Protein AF-A0A968NYL3-F1 (afdb_monomer_lite)

Secondary structure (DSSP, 8-state):
---------SS----EEEEEE-GGG--SSEEEEEEEE-S--BPPPEEETTEEEEEBS-TTPPPEEEEEEEETTTEEEEEEEEEE-B-TTSPBPPSS-SSTTGGG-EEE-TTSPBPPP-TT---EEEEEE-TTS-EEEEETTTTEEEEE-TTSBEEE-----

Foldseek 3Di:
DPDPDPAPAPDDLAAWQEKDWDPVPDDPFKTKIKTKGFLHDKDDWDDDDPATEIAHACQADAIFIKIFIQGPVNGTPDIYTQAQAAEPVRHGAGQFQQDDPQVSYQYAYPVRHGDDHGVPHFGWRYWDADPQRWIWTQTRSDRAIWIAGSRNYTDGDDDPD

pLDDT: mean 86.51, std 14.86, range [36.72, 98.0]

Structure (mmCIF, N/CA/C/O backbone):
data_AF-A0A968NYL3-F1
#
_entry.id   AF-A0A968NYL3-F1
#
loop_
_atom_site.group_PDB
_atom_site.id
_atom_site.type_symbol
_atom_site.label_atom_id
_atom_site.label_alt_id
_atom_site.label_comp_id
_atom_site.label_asym_id
_atom_site.label_entity_id
_atom_site.label_seq_id
_atom_site.pdbx_PDB_ins_code
_atom_site.Cartn_x
_atom_site.Cartn_y
_atom_site.Cartn_z
_atom_site.occupancy
_atom_site.B_iso_or_equiv
_atom_site.auth_seq_id
_atom_site.auth_comp_id
_atom_site.auth_asym_id
_atom_site.auth_atom_id
_atom_site.pdbx_PDB_model_num
ATOM 1 N N . MET A 1 1 ? 31.543 7.423 -8.122 1.00 40.34 1 MET A N 1
ATOM 2 C CA . MET A 1 1 ? 30.156 7.033 -7.783 1.00 40.34 1 MET A CA 1
ATOM 3 C C . MET A 1 1 ? 29.220 7.939 -8.560 1.00 40.34 1 MET A C 1
ATOM 5 O O . MET A 1 1 ? 29.473 9.139 -8.539 1.00 40.34 1 MET A O 1
ATOM 9 N N . PRO A 1 2 ? 28.206 7.418 -9.272 1.00 36.72 2 PRO A N 1
ATOM 10 C CA . PRO A 1 2 ? 27.165 8.285 -9.808 1.00 36.72 2 PRO A CA 1
ATOM 11 C C . PRO A 1 2 ? 26.433 8.967 -8.636 1.00 36.72 2 PRO A C 1
ATOM 13 O O . PRO A 1 2 ? 26.328 8.365 -7.561 1.00 36.72 2 PRO A O 1
ATOM 16 N N . PRO A 1 3 ? 25.982 10.221 -8.791 1.00 38.44 3 PRO A N 1
ATOM 17 C CA . PRO A 1 3 ? 25.257 10.918 -7.738 1.00 38.44 3 PRO A CA 1
ATOM 18 C C . PRO A 1 3 ? 23.982 10.141 -7.390 1.00 38.44 3 PRO A C 1
ATOM 20 O O . PRO A 1 3 ? 23.252 9.711 -8.286 1.00 38.44 3 PRO A O 1
ATOM 23 N N . LYS A 1 4 ? 23.710 9.962 -6.091 1.00 43.50 4 LYS A N 1
ATOM 24 C CA . LYS A 1 4 ? 22.398 9.503 -5.626 1.00 43.50 4 LYS A CA 1
ATOM 25 C C . LYS A 1 4 ? 21.387 10.557 -6.072 1.00 43.50 4 LYS A C 1
ATOM 27 O O . LYS A 1 4 ? 21.434 11.684 -5.593 1.00 43.50 4 LYS A O 1
ATOM 32 N N . LYS A 1 5 ? 20.524 10.223 -7.031 1.00 45.75 5 LYS A N 1
ATOM 33 C CA . LYS A 1 5 ? 19.316 11.014 -7.259 1.00 45.75 5 LYS A CA 1
ATOM 34 C C . LYS A 1 5 ? 18.448 10.841 -6.021 1.00 45.75 5 LYS A C 1
ATOM 36 O O . LYS A 1 5 ? 18.140 9.709 -5.653 1.00 45.75 5 LYS A O 1
ATOM 41 N N . ASP A 1 6 ? 18.072 11.943 -5.389 1.00 43.72 6 ASP A N 1
ATOM 42 C CA . ASP A 1 6 ? 17.006 11.926 -4.399 1.00 43.72 6 ASP A CA 1
ATOM 43 C C . ASP A 1 6 ? 15.713 11.579 -5.137 1.00 43.72 6 ASP A C 1
ATOM 45 O O . ASP A 1 6 ? 15.153 12.380 -5.889 1.00 43.72 6 ASP A O 1
ATOM 49 N N . PHE A 1 7 ? 15.281 10.329 -4.996 1.00 49.16 7 PHE A N 1
ATOM 50 C CA . PHE A 1 7 ? 14.000 9.880 -5.514 1.00 49.16 7 PHE A CA 1
ATOM 51 C C . PHE A 1 7 ? 12.921 10.388 -4.568 1.00 49.16 7 PHE A C 1
ATOM 53 O O . PHE A 1 7 ? 12.609 9.765 -3.556 1.00 49.16 7 PHE A O 1
ATOM 60 N N . ALA A 1 8 ? 12.375 11.560 -4.886 1.00 45.66 8 ALA A N 1
ATOM 61 C CA . ALA A 1 8 ? 11.163 12.039 -4.249 1.00 45.66 8 ALA A CA 1
ATOM 62 C C . ALA A 1 8 ? 10.012 11.123 -4.677 1.00 45.66 8 ALA A C 1
ATOM 64 O O . ALA A 1 8 ? 9.457 11.255 -5.766 1.00 45.66 8 ALA A O 1
ATOM 65 N N . VAL A 1 9 ? 9.677 10.165 -3.822 1.00 51.47 9 VAL A N 1
ATOM 66 C CA . VAL A 1 9 ? 8.417 9.438 -3.901 1.00 51.47 9 VAL A CA 1
ATOM 67 C C . VAL A 1 9 ? 7.313 10.446 -3.556 1.00 51.47 9 VAL A C 1
ATOM 69 O O . VAL A 1 9 ? 7.352 11.013 -2.464 1.00 51.47 9 VAL A O 1
ATOM 72 N N . PRO A 1 10 ? 6.353 10.746 -4.453 1.00 50.94 10 PRO A N 1
ATOM 73 C CA . PRO A 1 10 ? 5.265 11.647 -4.103 1.00 50.94 10 PRO A CA 1
ATOM 74 C C . PRO A 1 10 ? 4.459 11.058 -2.937 1.00 50.94 10 PRO A C 1
ATOM 76 O O . PRO A 1 10 ? 3.932 9.945 -3.032 1.00 50.94 10 PRO A O 1
ATOM 79 N N . GLY A 1 11 ? 4.379 11.816 -1.842 1.00 58.59 11 GLY A N 1
ATOM 80 C CA . GLY A 1 11 ? 3.707 11.419 -0.603 1.00 58.59 11 GLY A CA 1
ATOM 81 C C . GLY A 1 11 ? 4.556 10.530 0.314 1.00 58.59 11 GLY A C 1
ATOM 82 O O . GLY A 1 11 ? 5.453 9.819 -0.126 1.00 58.59 11 GLY A O 1
ATOM 83 N N . ASN A 1 12 ? 4.251 10.565 1.613 1.00 69.88 12 ASN A N 1
ATOM 84 C CA . ASN A 1 12 ? 4.800 9.633 2.596 1.00 69.88 12 ASN A CA 1
ATOM 85 C C . ASN A 1 12 ? 4.323 8.207 2.242 1.00 69.88 12 ASN A C 1
ATOM 87 O O . ASN A 1 12 ? 3.105 7.990 2.233 1.00 69.88 12 ASN A O 1
ATOM 91 N N . PRO A 1 13 ? 5.215 7.247 1.921 1.00 68.62 13 PRO A N 1
ATOM 92 C CA . PRO A 1 13 ? 4.802 5.877 1.628 1.00 68.62 13 PRO A CA 1
ATOM 93 C C . PRO A 1 13 ? 4.313 5.139 2.880 1.00 68.62 13 PRO A C 1
ATOM 95 O O . PRO A 1 13 ? 3.658 4.113 2.746 1.00 68.62 13 PRO A O 1
ATOM 98 N N . GLY A 1 14 ? 4.600 5.647 4.086 1.00 76.94 14 GLY A N 1
ATOM 99 C CA . GLY A 1 14 ? 4.373 4.896 5.317 1.00 76.94 14 GLY A CA 1
ATOM 100 C C . GLY A 1 14 ? 5.247 3.637 5.361 1.00 76.94 14 GLY A C 1
ATOM 101 O O . GLY A 1 14 ? 6.402 3.664 4.930 1.00 76.94 14 GLY A O 1
ATOM 102 N N . GLY A 1 15 ? 4.695 2.542 5.888 1.00 85.75 15 GLY A N 1
ATOM 103 C CA . GLY A 1 15 ? 5.291 1.205 5.808 1.00 85.75 15 GLY A CA 1
ATOM 104 C C . GLY A 1 15 ? 4.954 0.505 4.488 1.00 85.75 1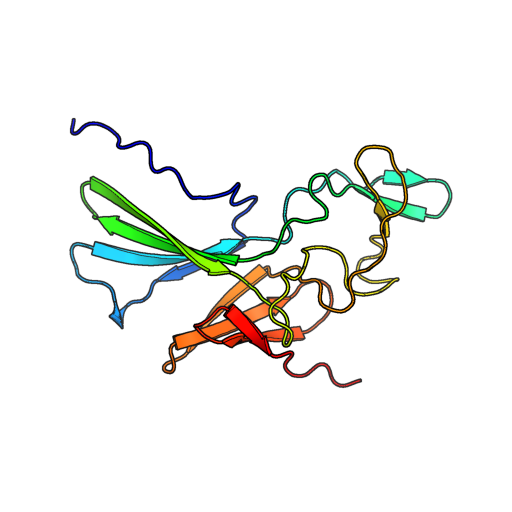5 GLY A C 1
ATOM 105 O O . GLY A 1 15 ? 3.915 0.776 3.889 1.00 85.75 15 GLY A O 1
ATOM 106 N N . LEU A 1 16 ? 5.834 -0.394 4.034 1.00 92.25 16 LEU A N 1
ATOM 107 C CA . LEU A 1 16 ? 5.590 -1.275 2.889 1.00 92.25 16 LEU A CA 1
ATOM 108 C C . LEU A 1 16 ? 5.357 -2.700 3.392 1.00 92.25 16 LEU A C 1
ATOM 110 O O . LEU A 1 16 ? 6.272 -3.291 3.966 1.00 92.25 16 LEU A O 1
ATOM 114 N N . SER A 1 17 ? 4.175 -3.247 3.132 1.00 93.62 17 SER A N 1
ATOM 115 C CA . SER A 1 17 ? 3.787 -4.580 3.606 1.00 93.62 17 SER A CA 1
ATOM 116 C C . SER A 1 17 ? 4.097 -5.692 2.608 1.00 93.62 17 SER A C 1
ATOM 118 O O . SER A 1 17 ? 4.334 -6.836 2.986 1.00 93.62 17 SER A O 1
ATOM 120 N N . SER A 1 18 ? 4.149 -5.376 1.308 1.00 96.25 18 SER A N 1
ATOM 121 C CA . SER A 1 18 ? 4.366 -6.394 0.277 1.00 96.25 18 SER A CA 1
ATOM 122 C C . SER A 1 18 ? 5.152 -5.888 -0.924 1.00 96.25 18 SER A C 1
ATOM 124 O O . SER A 1 18 ? 5.066 -4.716 -1.295 1.00 96.25 18 SER A O 1
ATOM 126 N N . LEU A 1 19 ? 5.884 -6.803 -1.564 1.00 96.25 19 LEU A N 1
ATOM 127 C CA . LEU A 1 19 ? 6.612 -6.579 -2.809 1.00 96.25 19 LEU A CA 1
ATOM 128 C C . LEU A 1 19 ? 6.213 -7.629 -3.848 1.00 96.25 19 LEU A C 1
ATOM 130 O O . LEU A 1 19 ? 6.188 -8.823 -3.558 1.00 96.25 19 LEU A O 1
ATOM 134 N N . TYR A 1 20 ? 5.991 -7.184 -5.081 1.00 97.44 20 TYR A N 1
ATOM 135 C CA . TYR A 1 20 ? 5.726 -8.039 -6.234 1.00 97.44 20 TYR A CA 1
ATOM 136 C C . TYR A 1 20 ? 6.692 -7.708 -7.376 1.00 97.44 20 TYR A C 1
ATOM 138 O O . TYR A 1 20 ? 6.705 -6.588 -7.887 1.00 97.44 20 TYR A O 1
ATOM 146 N N . LEU A 1 21 ? 7.493 -8.688 -7.802 1.00 97.06 21 LEU A N 1
ATOM 147 C CA . LEU A 1 21 ? 8.360 -8.567 -8.976 1.00 97.06 21 LEU A CA 1
ATOM 148 C C . LEU A 1 21 ? 7.559 -8.877 -10.249 1.00 97.06 21 LEU A C 1
ATOM 150 O O . LEU A 1 21 ? 7.205 -10.030 -10.502 1.00 97.06 21 LEU A O 1
ATOM 154 N N . SER A 1 22 ? 7.338 -7.868 -11.091 1.00 96.31 22 SER A N 1
ATOM 155 C CA . SER A 1 22 ? 6.690 -8.038 -12.393 1.00 96.31 22 SER A CA 1
ATOM 156 C C . SER A 1 22 ? 7.689 -8.587 -13.407 1.00 96.31 22 SER A C 1
ATOM 158 O O . SER A 1 22 ? 8.395 -7.834 -14.079 1.00 96.31 22 SER A O 1
ATOM 160 N N . ARG A 1 23 ? 7.772 -9.919 -13.518 1.00 95.25 23 ARG A N 1
ATOM 161 C CA . ARG A 1 23 ? 8.634 -10.579 -14.516 1.00 95.25 23 ARG A CA 1
ATOM 162 C C . ARG A 1 23 ? 8.343 -10.132 -15.957 1.00 95.25 23 ARG A C 1
ATOM 164 O O . ARG A 1 23 ? 9.317 -9.872 -16.652 1.00 95.25 23 ARG A O 1
ATOM 171 N N . PRO A 1 24 ? 7.077 -9.978 -16.401 1.00 94.94 24 PRO A N 1
ATOM 172 C CA . PRO A 1 24 ? 6.784 -9.541 -17.769 1.00 94.94 24 PRO A CA 1
ATOM 173 C C . PRO A 1 24 ? 7.259 -8.117 -18.090 1.00 94.94 24 PRO A C 1
ATOM 175 O O . PRO A 1 24 ? 7.528 -7.810 -19.244 1.00 94.94 24 PRO A O 1
ATOM 178 N N . GLU A 1 25 ? 7.365 -7.245 -17.083 1.00 95.12 25 GLU A N 1
ATOM 179 C CA . GLU A 1 25 ? 7.867 -5.873 -17.251 1.00 95.12 25 GLU A CA 1
ATOM 180 C C . GLU A 1 25 ? 9.367 -5.740 -16.956 1.00 95.12 25 GLU A C 1
ATOM 182 O O . GLU A 1 25 ? 9.934 -4.659 -17.114 1.00 95.12 25 GLU A O 1
ATOM 187 N N . SER A 1 26 ? 10.006 -6.816 -16.498 1.00 97.38 26 SER A N 1
ATOM 188 C CA . SER A 1 26 ? 11.421 -6.831 -16.135 1.00 97.38 26 SER A CA 1
ATOM 189 C C . SER A 1 26 ? 12.291 -7.347 -17.279 1.00 97.38 26 SER A C 1
ATOM 191 O O . SER A 1 26 ? 11.855 -8.103 -18.142 1.00 97.38 26 SER A O 1
ATOM 193 N N . SER A 1 27 ? 13.565 -6.977 -17.236 1.00 97.56 27 SER A N 1
ATOM 194 C CA . SER A 1 27 ? 14.645 -7.542 -18.039 1.00 97.56 27 SER A CA 1
ATOM 195 C C . SER A 1 27 ? 15.793 -8.012 -17.139 1.00 97.56 27 SER A C 1
ATOM 197 O O . SER A 1 27 ? 15.762 -7.845 -15.916 1.00 97.56 27 SER A O 1
ATOM 199 N N . ASP A 1 28 ? 16.847 -8.561 -17.744 1.00 95.75 28 ASP A N 1
ATOM 200 C CA . ASP A 1 28 ? 18.052 -8.991 -17.022 1.00 95.75 28 ASP A CA 1
ATOM 201 C C . ASP A 1 28 ? 18.814 -7.841 -16.353 1.00 95.75 28 ASP A C 1
ATOM 203 O O . ASP A 1 28 ? 19.590 -8.078 -15.422 1.00 95.75 28 ASP A O 1
ATOM 207 N N . GLU A 1 29 ? 18.604 -6.605 -16.813 1.00 96.81 29 GLU A N 1
ATOM 208 C CA . GLU A 1 29 ? 19.282 -5.402 -16.319 1.00 96.81 29 GLU A CA 1
ATOM 209 C C . GLU A 1 29 ? 18.388 -4.544 -15.420 1.00 96.81 29 GLU A C 1
ATOM 211 O O . GLU A 1 29 ? 18.895 -3.895 -14.501 1.00 96.81 29 GLU A O 1
ATOM 216 N N . LYS A 1 30 ? 17.070 -4.549 -15.663 1.00 97.69 30 LYS A N 1
ATOM 217 C CA . LYS A 1 30 ? 16.105 -3.696 -14.963 1.00 97.69 30 LYS A CA 1
ATOM 218 C C . LYS A 1 30 ? 14.926 -4.501 -14.444 1.00 97.69 30 LYS A C 1
ATOM 220 O O . LYS A 1 30 ? 14.225 -5.152 -15.209 1.00 97.69 30 LYS A O 1
ATOM 225 N N . TRP A 1 31 ? 14.673 -4.408 -13.148 1.00 98.00 31 TRP A N 1
ATOM 226 C CA . TRP A 1 31 ? 13.541 -5.054 -12.496 1.00 98.00 31 TRP A CA 1
ATOM 227 C C . TRP A 1 31 ? 12.424 -4.059 -12.236 1.00 98.00 31 TRP A C 1
ATOM 229 O O . TRP A 1 31 ? 12.673 -2.952 -11.760 1.00 98.00 31 TRP A O 1
ATOM 239 N N . VAL A 1 32 ? 11.192 -4.472 -12.508 1.00 97.25 32 VAL A N 1
ATOM 240 C CA . VAL A 1 32 ? 9.993 -3.710 -12.166 1.00 97.25 32 VAL A CA 1
ATOM 241 C C . VAL A 1 32 ? 9.355 -4.335 -10.938 1.00 97.25 32 VAL A C 1
ATOM 243 O O . VAL A 1 32 ? 8.889 -5.475 -10.976 1.00 97.25 32 VAL A O 1
ATOM 246 N N . VAL A 1 33 ? 9.346 -3.582 -9.842 1.00 96.81 33 VAL A N 1
ATOM 247 C CA . VAL A 1 33 ? 8.827 -4.022 -8.547 1.00 96.81 33 VAL A CA 1
ATOM 248 C C . VAL A 1 33 ? 7.657 -3.136 -8.151 1.00 96.81 33 VAL A C 1
ATOM 250 O O . VAL A 1 33 ? 7.778 -1.913 -8.115 1.00 96.81 33 VAL A O 1
ATOM 253 N N . TYR A 1 34 ? 6.531 -3.759 -7.829 1.00 96.94 34 TYR A N 1
ATOM 254 C CA . TYR A 1 34 ? 5.396 -3.099 -7.204 1.00 96.94 34 TYR A CA 1
ATOM 255 C C . TYR A 1 34 ? 5.493 -3.264 -5.690 1.00 96.94 34 TYR A C 1
ATOM 257 O O . TYR A 1 34 ? 5.738 -4.372 -5.217 1.00 96.94 34 TYR A O 1
ATOM 265 N N . ALA A 1 35 ? 5.297 -2.186 -4.936 1.00 95.88 35 ALA A N 1
ATOM 266 C CA . ALA A 1 35 ? 5.297 -2.209 -3.479 1.00 95.88 35 ALA A CA 1
ATOM 267 C C . ALA A 1 35 ? 3.967 -1.696 -2.934 1.00 95.88 35 ALA A C 1
ATOM 269 O O . ALA A 1 35 ? 3.559 -0.576 -3.245 1.00 95.88 35 ALA A O 1
ATOM 270 N N . LEU A 1 36 ? 3.311 -2.516 -2.124 1.00 96.75 36 LEU A N 1
ATOM 271 C CA . LEU A 1 36 ? 2.069 -2.182 -1.439 1.00 96.75 36 LEU A CA 1
ATOM 272 C C . LEU A 1 36 ? 2.392 -1.476 -0.122 1.00 96.75 36 LEU A C 1
ATOM 274 O O . LEU A 1 36 ? 3.202 -1.982 0.658 1.00 96.75 36 LEU A O 1
ATOM 278 N N . THR A 1 37 ? 1.758 -0.333 0.129 1.00 95.25 37 THR A N 1
ATOM 279 C CA . THR A 1 37 ? 1.797 0.295 1.452 1.00 95.25 37 THR A CA 1
ATOM 280 C C . THR A 1 37 ? 0.848 -0.396 2.420 1.00 95.25 37 THR A C 1
ATOM 282 O O . THR A 1 37 ? -0.215 -0.845 2.006 1.00 95.25 37 THR A O 1
ATOM 285 N N . ASP A 1 38 ? 1.187 -0.332 3.697 1.00 92.50 38 ASP A N 1
ATOM 286 C CA . ASP A 1 38 ? 0.333 -0.684 4.835 1.00 92.50 38 ASP A CA 1
ATOM 287 C C . ASP A 1 38 ? -0.848 0.321 4.995 1.00 92.50 38 ASP A C 1
ATOM 289 O O . ASP A 1 38 ? -1.045 1.215 4.161 1.00 92.50 38 ASP A O 1
ATOM 293 N N . ARG A 1 39 ? -1.599 0.251 6.098 1.00 92.62 39 ARG A N 1
ATOM 294 C CA . ARG A 1 39 ? -2.644 1.197 6.533 1.00 92.62 39 ARG A CA 1
ATOM 295 C C . ARG A 1 39 ? -2.158 2.573 6.997 1.00 92.62 39 ARG A C 1
ATOM 297 O O . ARG A 1 39 ? -2.959 3.416 7.402 1.00 92.62 39 ARG A O 1
ATOM 304 N N . GLY A 1 40 ? -0.855 2.822 6.954 1.00 92.44 40 GLY A N 1
ATOM 305 C CA . GLY A 1 40 ? -0.255 4.082 7.385 1.00 92.44 40 GLY A CA 1
ATOM 306 C C . GLY A 1 40 ? 0.202 4.092 8.850 1.00 92.44 40 GLY A C 1
ATOM 307 O O . GLY A 1 40 ? 0.071 3.105 9.573 1.00 92.44 40 GLY A O 1
ATOM 308 N N . PRO A 1 41 ? 0.808 5.204 9.299 1.00 91.31 41 PRO A N 1
ATOM 309 C CA . PRO A 1 41 ? 1.501 5.265 10.580 1.00 91.31 41 PRO A CA 1
ATOM 310 C C . PRO A 1 41 ? 0.534 5.191 11.768 1.00 91.31 41 PRO A C 1
ATOM 312 O O . PRO A 1 41 ? -0.339 6.048 11.948 1.00 91.31 41 PRO A O 1
ATOM 315 N N . ASN A 1 42 ? 0.762 4.205 12.634 1.00 90.62 42 ASN A N 1
ATOM 316 C CA . ASN A 1 42 ? 0.029 4.019 13.879 1.00 90.62 42 ASN A CA 1
ATOM 317 C C . ASN A 1 42 ? 0.969 4.010 15.098 1.00 90.62 42 ASN A C 1
ATOM 319 O O . ASN A 1 42 ? 2.187 3.863 14.983 1.00 90.62 42 ASN A O 1
ATOM 323 N N . GLY A 1 43 ? 0.398 4.258 16.273 1.00 89.88 43 GLY A N 1
ATOM 324 C CA . GLY A 1 43 ? 1.099 4.197 17.550 1.00 89.88 43 GLY A CA 1
ATOM 325 C C . GLY A 1 43 ? 0.942 2.848 18.244 1.00 89.88 43 GLY A C 1
ATOM 326 O O . GLY A 1 43 ? 0.126 2.002 17.862 1.00 89.88 43 GLY A O 1
ATOM 327 N N . GLU A 1 44 ? 1.685 2.675 19.336 1.00 90.12 44 GLU A N 1
ATOM 328 C CA . GLU A 1 44 ? 1.444 1.570 20.259 1.00 90.12 44 GLU A CA 1
ATOM 329 C C . GLU A 1 44 ? 0.017 1.617 20.805 1.00 90.12 44 GLU A C 1
ATOM 331 O O . GLU A 1 44 ? -0.536 2.686 21.093 1.00 90.12 44 GLU A O 1
ATOM 336 N N . THR A 1 45 ? -0.558 0.430 20.955 1.00 89.62 45 THR A N 1
ATOM 337 C CA . THR A 1 45 ? -1.869 0.233 21.556 1.00 89.62 45 THR A CA 1
ATOM 338 C C . THR A 1 45 ? -1.880 0.723 23.002 1.00 89.62 45 THR A C 1
ATOM 340 O O . THR A 1 45 ? -0.971 0.438 23.782 1.00 89.62 45 THR A O 1
ATOM 343 N N . ARG A 1 46 ? -2.939 1.438 23.383 1.00 88.69 46 ARG A N 1
ATOM 344 C CA . ARG A 1 46 ? -3.131 2.007 24.722 1.00 88.69 46 ARG A CA 1
ATOM 345 C C . ARG A 1 46 ? -4.386 1.431 25.357 1.00 88.69 46 ARG A C 1
ATOM 347 O O . ARG A 1 46 ? -5.338 1.089 24.661 1.00 88.69 46 ARG A O 1
ATOM 354 N N . ARG A 1 47 ? -4.406 1.340 26.687 1.00 87.06 47 ARG A N 1
ATOM 355 C CA . ARG A 1 47 ? -5.632 1.047 27.439 1.00 87.06 47 ARG A CA 1
ATOM 356 C C . ARG A 1 47 ? -6.199 2.326 28.037 1.00 87.06 47 ARG A C 1
ATOM 358 O O . ARG A 1 47 ? -5.479 3.066 28.700 1.00 87.06 47 ARG A O 1
ATOM 365 N N . SER A 1 48 ? -7.491 2.537 27.826 1.00 84.00 48 SER A N 1
ATOM 366 C CA . SER A 1 48 ? -8.280 3.616 28.416 1.00 84.00 48 SER A CA 1
ATOM 367 C C . SER A 1 48 ? -9.508 2.990 29.075 1.00 84.00 48 SER A C 1
ATOM 369 O O . SER A 1 48 ? -10.484 2.644 28.407 1.00 84.00 48 SER A O 1
ATOM 371 N N . GLY A 1 49 ? -9.409 2.726 30.382 1.00 85.38 49 GLY A N 1
ATOM 372 C CA . GLY A 1 49 ? -10.355 1.851 31.082 1.00 85.38 49 GLY A CA 1
ATOM 373 C C . GLY A 1 49 ? -10.383 0.453 30.454 1.00 85.38 49 GLY A C 1
ATOM 374 O O . GLY A 1 49 ? -9.335 -0.169 30.270 1.00 85.38 49 GLY A O 1
ATOM 375 N N . ASP A 1 50 ? -11.576 -0.003 30.072 1.00 82.62 50 ASP A N 1
ATOM 376 C CA . ASP A 1 50 ? -11.791 -1.294 29.403 1.00 82.62 50 ASP A CA 1
ATOM 377 C C . ASP A 1 50 ? -11.567 -1.242 27.881 1.00 82.62 50 ASP A C 1
ATOM 379 O O . ASP A 1 50 ? -11.645 -2.266 27.199 1.00 82.62 50 ASP A O 1
ATOM 383 N N . ARG A 1 51 ? -11.285 -0.057 27.319 1.00 83.19 51 ARG A N 1
ATOM 384 C CA . ARG A 1 51 ? -11.082 0.121 25.879 1.00 83.19 51 ARG A CA 1
ATOM 385 C C . ARG A 1 51 ? -9.617 -0.053 25.496 1.00 83.19 51 ARG A C 1
ATOM 387 O O . ARG A 1 51 ? -8.723 0.541 26.097 1.00 83.19 51 ARG A O 1
ATOM 394 N N . VAL A 1 52 ? -9.394 -0.824 24.437 1.00 88.50 52 VAL A N 1
ATOM 395 C CA . VAL A 1 52 ? -8.110 -0.944 23.743 1.00 88.50 52 VAL A CA 1
ATOM 396 C C . VAL A 1 52 ? -8.112 0.032 22.565 1.00 88.50 52 VAL A C 1
ATOM 398 O O . VAL A 1 52 ? -8.933 -0.078 21.656 1.00 88.50 52 VAL A O 1
ATOM 401 N N . GLU A 1 53 ? -7.238 1.029 22.606 1.00 92.44 53 GLU A N 1
ATOM 402 C CA . GLU A 1 53 ? -7.158 2.121 21.635 1.00 92.44 53 GLU A CA 1
ATOM 403 C C . GLU A 1 53 ? -5.894 2.011 20.790 1.00 92.44 53 GLU A C 1
ATOM 405 O O . GLU A 1 53 ? -4.814 1.727 21.308 1.00 92.44 53 GLU A O 1
ATOM 410 N N . ARG A 1 54 ? -6.014 2.295 19.494 1.00 93.94 54 ARG A N 1
ATOM 411 C CA . ARG A 1 54 ? -4.890 2.374 18.559 1.00 93.94 54 ARG A CA 1
ATOM 412 C C . ARG A 1 54 ? -4.790 3.807 18.025 1.00 93.94 54 ARG A C 1
ATOM 414 O O . ARG A 1 54 ? -5.715 4.244 17.339 1.00 93.94 54 ARG A O 1
ATOM 421 N N . PRO A 1 55 ? -3.704 4.547 18.314 1.00 94.69 55 PRO A N 1
ATOM 422 C CA . PRO A 1 55 ? -3.483 5.860 17.719 1.00 94.69 55 PRO A CA 1
ATOM 423 C C . PRO A 1 55 ? -3.182 5.760 16.220 1.00 94.69 55 PRO A C 1
ATOM 425 O O . PRO A 1 55 ? -2.304 4.995 15.830 1.00 94.69 55 PRO A O 1
ATOM 428 N N . PHE A 1 56 ? -3.847 6.574 15.405 1.00 94.19 56 PHE A N 1
ATOM 429 C CA . PHE A 1 56 ? -3.547 6.789 13.989 1.00 94.19 56 PHE A CA 1
ATOM 430 C C . PHE A 1 56 ? -2.995 8.201 13.822 1.00 94.19 56 PHE A C 1
ATOM 432 O O . PHE A 1 56 ? -3.686 9.189 14.082 1.00 94.19 56 PHE A O 1
ATOM 439 N N . PHE A 1 57 ? -1.726 8.305 13.427 1.00 92.31 57 PHE A N 1
ATOM 440 C CA . PHE A 1 57 ? -1.055 9.603 13.309 1.00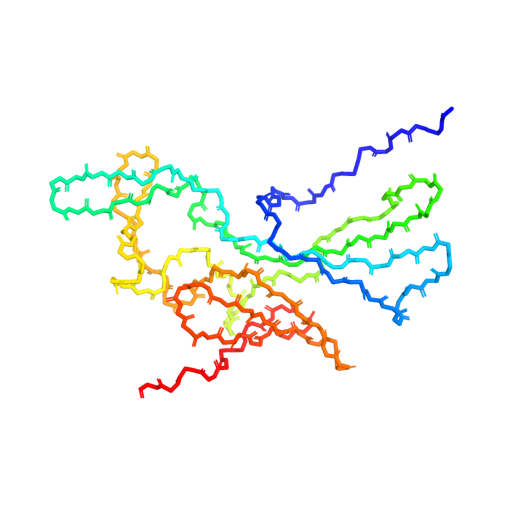 92.31 57 PHE A CA 1
ATOM 441 C C . PHE A 1 57 ? -1.412 10.329 12.016 1.00 92.31 57 PHE A C 1
ATOM 443 O O . PHE A 1 57 ? -1.374 11.557 11.978 1.00 92.31 57 PHE A O 1
ATOM 450 N N . GLU A 1 58 ? -1.817 9.574 10.996 1.00 92.44 58 GLU A N 1
ATOM 451 C CA . GLU A 1 58 ? -2.326 10.098 9.734 1.00 92.44 58 GLU A CA 1
ATOM 452 C C . GLU A 1 58 ? -3.627 9.366 9.358 1.00 92.44 58 GLU A C 1
ATOM 454 O O . GLU A 1 58 ? -3.606 8.442 8.549 1.00 92.44 58 GLU A O 1
ATOM 459 N N . PRO A 1 59 ? -4.772 9.736 9.965 1.00 92.50 59 PRO A N 1
ATOM 460 C CA . PRO A 1 59 ? -6.054 9.055 9.738 1.00 92.50 59 PRO A CA 1
ATOM 461 C C . PRO A 1 59 ? -6.538 9.082 8.284 1.00 92.50 59 PRO A C 1
ATOM 463 O O . PRO A 1 59 ? -7.260 8.191 7.855 1.00 92.50 59 PRO A O 1
ATOM 466 N N . GLU A 1 60 ? -6.112 10.093 7.525 1.00 91.94 60 GLU A N 1
ATOM 467 C CA . GLU A 1 60 ? -6.434 10.265 6.103 1.00 91.94 60 GLU A CA 1
ATOM 468 C C . GLU A 1 60 ? -5.457 9.517 5.179 1.00 91.94 60 GLU A C 1
ATOM 470 O O . GLU A 1 60 ? -5.520 9.658 3.955 1.00 91.94 60 GLU A O 1
ATOM 475 N N . PHE A 1 61 ? -4.518 8.739 5.733 1.00 93.19 61 PHE A N 1
ATOM 476 C CA . PHE A 1 61 ? -3.607 7.940 4.926 1.00 93.19 61 PHE A CA 1
ATOM 477 C C . PHE A 1 61 ? -4.405 6.931 4.094 1.00 93.19 61 PHE A C 1
ATOM 479 O O . PHE A 1 61 ? -5.083 6.060 4.633 1.00 93.19 61 PHE A O 1
ATOM 486 N N . SER A 1 62 ? -4.289 7.034 2.770 1.00 93.12 62 SER A N 1
ATOM 487 C CA . SER A 1 62 ? -4.867 6.072 1.828 1.00 93.12 62 SER A CA 1
ATOM 488 C C . SER A 1 62 ? -3.806 5.069 1.386 1.00 93.12 62 SER A C 1
ATOM 490 O O . SER A 1 62 ? -2.857 5.499 0.718 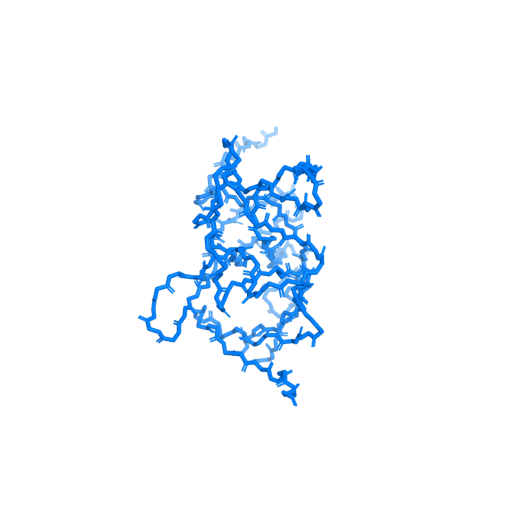1.00 93.12 62 SER A O 1
ATOM 492 N N . PRO A 1 63 ? -3.951 3.762 1.662 1.00 94.19 63 PRO A N 1
ATOM 493 C CA . PRO A 1 63 ? -3.104 2.736 1.071 1.00 94.19 63 PRO A CA 1
ATOM 494 C C . PRO A 1 63 ? -3.028 2.850 -0.456 1.00 94.19 63 PRO A C 1
ATOM 496 O O . PRO A 1 63 ? -3.948 3.355 -1.112 1.00 94.19 63 PRO A O 1
ATOM 499 N N . ARG A 1 64 ? -1.888 2.455 -1.023 1.00 94.62 64 ARG A N 1
ATOM 500 C CA . ARG A 1 64 ? -1.579 2.586 -2.452 1.00 94.62 64 ARG A CA 1
ATOM 501 C C . ARG A 1 64 ? -0.463 1.632 -2.864 1.00 94.62 64 ARG A C 1
ATOM 503 O O . ARG A 1 64 ? 0.253 1.093 -2.024 1.00 94.62 64 ARG A O 1
ATOM 510 N N . ILE A 1 65 ? -0.276 1.474 -4.171 1.00 95.94 65 ILE A N 1
ATOM 511 C CA . ILE A 1 65 ? 0.837 0.701 -4.730 1.00 95.94 65 ILE A CA 1
ATOM 512 C C . ILE A 1 65 ? 1.811 1.646 -5.428 1.00 95.94 65 ILE A C 1
ATOM 514 O O . ILE A 1 65 ? 1.444 2.413 -6.326 1.00 95.94 65 ILE A O 1
ATOM 518 N N . TYR A 1 66 ? 3.073 1.555 -5.031 1.00 94.88 66 TYR A N 1
ATOM 519 C CA . TYR A 1 66 ? 4.200 2.173 -5.712 1.00 94.88 66 TYR A CA 1
ATOM 520 C C . TYR A 1 66 ? 4.761 1.238 -6.776 1.00 94.88 66 TYR A C 1
ATOM 522 O O . TYR A 1 66 ? 4.760 0.022 -6.608 1.00 94.88 66 TYR A O 1
ATOM 530 N N . ARG A 1 67 ? 5.290 1.811 -7.853 1.00 94.62 67 ARG A N 1
ATOM 531 C CA . ARG A 1 67 ? 6.102 1.098 -8.839 1.00 94.62 67 ARG A CA 1
ATOM 532 C C . ARG A 1 67 ? 7.517 1.642 -8.794 1.00 94.62 67 ARG A C 1
ATOM 534 O O . ARG A 1 67 ? 7.719 2.855 -8.826 1.00 94.62 67 ARG A O 1
ATOM 541 N N . PHE A 1 68 ? 8.471 0.728 -8.752 1.00 94.38 68 PHE A N 1
ATOM 542 C CA . PHE A 1 68 ? 9.896 0.998 -8.796 1.00 94.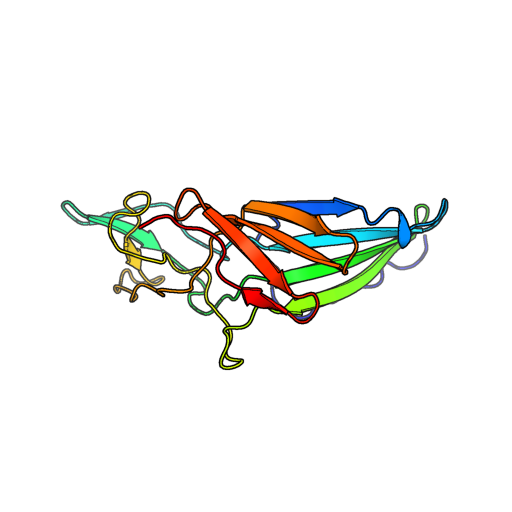38 68 PHE A CA 1
ATOM 543 C C . PHE A 1 68 ? 10.501 0.320 -10.019 1.00 94.38 68 PHE A C 1
ATOM 545 O O . PHE A 1 68 ? 10.226 -0.852 -10.281 1.00 94.38 68 PHE A O 1
ATOM 552 N N . VAL A 1 69 ? 11.363 1.041 -10.731 1.00 96.38 69 VAL A N 1
ATOM 553 C CA . VAL A 1 69 ? 12.293 0.443 -11.693 1.00 96.38 69 VAL A CA 1
ATOM 554 C C . VAL A 1 69 ? 13.660 0.408 -11.032 1.00 96.38 69 VAL A C 1
ATOM 556 O O . VAL A 1 69 ? 14.216 1.449 -10.681 1.00 96.38 69 VAL A O 1
ATOM 559 N N . VAL A 1 70 ? 14.189 -0.795 -10.848 1.00 96.56 70 VAL A N 1
ATOM 560 C CA . VAL A 1 70 ? 15.477 -1.058 -10.211 1.00 96.56 70 VAL A CA 1
ATOM 561 C C . VAL A 1 70 ? 16.460 -1.502 -11.279 1.00 96.56 70 VAL A C 1
ATOM 563 O O . VAL A 1 70 ? 16.364 -2.605 -11.808 1.00 96.56 70 VAL A O 1
ATOM 566 N N . ASP A 1 71 ? 17.419 -0.645 -11.593 1.00 96.81 71 ASP A N 1
ATOM 567 C CA . ASP A 1 71 ? 18.597 -1.023 -12.357 1.00 96.81 71 ASP A CA 1
ATOM 568 C C . ASP A 1 71 ? 19.543 -1.827 -11.457 1.00 96.81 71 ASP A C 1
ATOM 570 O O . ASP A 1 71 ? 19.900 -1.401 -10.355 1.00 96.81 71 ASP A O 1
ATOM 574 N N . ARG A 1 72 ? 19.978 -3.002 -11.911 1.00 92.94 72 ARG A N 1
ATOM 575 C CA . ARG A 1 72 ? 20.788 -3.907 -11.080 1.00 92.94 72 ARG A CA 1
ATOM 576 C C . ARG A 1 72 ? 22.174 -3.363 -10.728 1.00 92.94 72 ARG A C 1
ATOM 578 O O . ARG A 1 72 ? 22.804 -3.885 -9.811 1.00 92.94 72 ARG A O 1
ATOM 585 N N . ARG A 1 73 ? 22.669 -2.355 -11.451 1.00 94.38 73 ARG A N 1
ATOM 586 C CA . ARG A 1 73 ? 23.969 -1.712 -11.205 1.00 94.38 73 ARG A CA 1
ATOM 587 C C . ARG A 1 73 ? 23.814 -0.368 -10.500 1.00 94.38 73 ARG A C 1
ATOM 589 O O . ARG A 1 73 ? 24.667 -0.018 -9.689 1.00 94.38 73 ARG A O 1
ATOM 596 N N . ALA A 1 74 ? 22.760 0.381 -10.820 1.00 91.94 74 ALA A N 1
ATOM 597 C CA . ALA A 1 74 ? 22.555 1.746 -10.336 1.00 91.94 74 ALA A CA 1
ATOM 598 C C . ALA A 1 74 ? 21.533 1.873 -9.188 1.00 91.94 74 ALA A C 1
ATOM 600 O O . ALA A 1 74 ? 21.445 2.940 -8.581 1.00 91.94 74 ALA A O 1
ATOM 601 N N . GLY A 1 75 ? 20.802 0.806 -8.851 1.00 91.88 75 GLY A N 1
ATOM 602 C CA . GLY A 1 75 ? 19.744 0.816 -7.841 1.00 91.88 75 GLY A CA 1
ATOM 603 C C . GLY A 1 75 ? 18.406 1.297 -8.405 1.00 91.88 75 GLY A C 1
ATOM 604 O O . GLY A 1 75 ? 18.122 1.136 -9.588 1.00 91.88 75 GLY A O 1
ATOM 605 N N . VAL A 1 76 ? 17.550 1.875 -7.560 1.00 90.62 76 VAL A N 1
ATOM 606 C CA . VAL A 1 76 ? 16.284 2.473 -8.020 1.00 90.62 76 VAL A CA 1
ATOM 607 C C . VAL A 1 76 ? 16.602 3.609 -8.996 1.00 90.62 76 VAL A C 1
ATOM 609 O O . VAL A 1 76 ? 17.388 4.493 -8.672 1.00 90.62 76 VAL A O 1
ATOM 612 N N . VAL A 1 77 ? 16.017 3.569 -10.194 1.00 90.19 77 VAL A N 1
ATOM 613 C CA . VAL A 1 77 ? 16.181 4.587 -11.250 1.00 90.19 77 VAL A CA 1
ATOM 614 C C . VAL A 1 77 ? 14.875 5.297 -11.602 1.00 90.19 77 VAL A C 1
ATOM 616 O O . VAL A 1 77 ? 14.907 6.366 -12.210 1.00 90.19 77 VAL A O 1
ATOM 619 N N . GLU A 1 78 ? 13.740 4.733 -11.189 1.00 88.69 78 GLU A N 1
ATOM 620 C CA . GLU A 1 78 ? 12.406 5.323 -11.296 1.00 88.69 78 GLU A CA 1
ATOM 621 C C . GLU A 1 78 ? 11.563 4.864 -10.103 1.00 88.69 78 GLU A C 1
ATOM 623 O O . GLU A 1 78 ? 11.645 3.706 -9.688 1.00 88.69 78 GLU A O 1
ATOM 628 N N . SER A 1 79 ? 10.742 5.761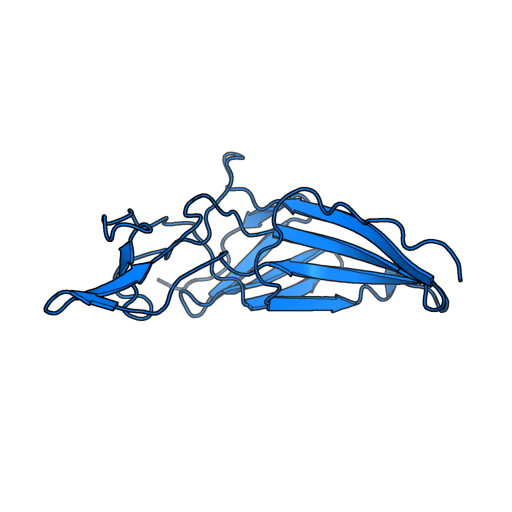 -9.566 1.00 88.75 79 SER A N 1
ATOM 629 C CA . SER A 1 79 ? 9.777 5.453 -8.514 1.00 88.75 79 SER A CA 1
ATOM 630 C C . SER A 1 79 ? 8.567 6.370 -8.619 1.00 88.75 79 SER A C 1
ATOM 632 O O . SER A 1 79 ? 8.734 7.572 -8.829 1.00 88.75 79 SER A O 1
ATOM 634 N N . GLY A 1 80 ? 7.368 5.846 -8.390 1.00 83.88 80 GLY A N 1
ATOM 635 C CA . GLY A 1 80 ? 6.160 6.665 -8.324 1.00 83.88 80 GLY A CA 1
ATOM 636 C C . GLY A 1 80 ? 4.948 5.886 -7.836 1.00 83.88 80 GLY A C 1
ATOM 637 O O . GLY A 1 80 ? 4.963 4.655 -7.803 1.00 83.88 80 GLY A O 1
ATOM 638 N N . VAL A 1 81 ? 3.895 6.606 -7.441 1.00 82.44 81 VAL A N 1
ATOM 639 C CA . VAL A 1 81 ? 2.590 5.986 -7.173 1.00 82.44 81 VAL A CA 1
ATOM 640 C C . VAL A 1 81 ? 2.060 5.451 -8.499 1.00 82.44 81 VAL A C 1
ATOM 642 O O . VAL A 1 81 ? 1.830 6.227 -9.424 1.00 82.44 81 VAL A O 1
ATOM 645 N N . ALA A 1 82 ? 1.874 4.138 -8.591 1.00 82.81 82 ALA A N 1
ATOM 646 C CA . ALA A 1 82 ? 1.275 3.507 -9.761 1.00 82.81 82 ALA A CA 1
ATOM 647 C C . ALA A 1 82 ? -0.236 3.352 -9.598 1.00 82.81 82 ALA A C 1
ATOM 649 O O . ALA A 1 82 ? -0.973 3.544 -10.559 1.00 82.81 82 ALA A O 1
ATOM 650 N N . VAL A 1 83 ? -0.689 3.028 -8.383 1.00 90.75 83 VAL A N 1
ATOM 651 C CA . VAL A 1 83 ? -2.094 2.712 -8.109 1.00 90.75 83 VAL A CA 1
ATOM 652 C C . VAL A 1 83 ? -2.536 3.402 -6.814 1.00 90.75 83 VAL A C 1
ATOM 654 O O . VAL A 1 83 ? -2.309 2.866 -5.727 1.00 90.75 83 VAL A O 1
ATOM 657 N N . PRO A 1 84 ? -3.132 4.605 -6.886 1.00 90.75 84 PRO A N 1
ATOM 658 C CA . PRO A 1 84 ? -3.788 5.215 -5.735 1.00 90.75 84 PRO A CA 1
ATOM 659 C C . PRO A 1 84 ? -5.138 4.531 -5.502 1.00 90.75 84 PRO A C 1
ATOM 661 O O . PRO A 1 84 ? -5.978 4.533 -6.401 1.00 90.75 84 PRO A O 1
ATOM 664 N N . PHE A 1 85 ? -5.372 3.961 -4.320 1.00 92.94 85 PHE A N 1
ATOM 665 C CA . PHE A 1 85 ? -6.639 3.275 -4.072 1.00 92.94 85 PHE A CA 1
ATOM 666 C C . PHE A 1 85 ? -7.802 4.255 -3.960 1.00 92.94 85 PHE A C 1
ATOM 668 O O . PHE A 1 85 ? -7.704 5.314 -3.335 1.00 92.94 85 PHE A O 1
ATOM 675 N N . ARG A 1 86 ? -8.918 3.894 -4.589 1.00 92.12 86 ARG A N 1
ATOM 676 C CA . ARG A 1 86 ? -10.125 4.711 -4.662 1.00 92.12 86 ARG A CA 1
ATOM 677 C C . ARG A 1 86 ? -11.366 3.859 -4.477 1.00 92.12 86 ARG A C 1
ATOM 679 O O . ARG A 1 86 ? -11.444 2.725 -4.946 1.00 92.12 86 ARG A O 1
ATOM 686 N N . ARG A 1 87 ? -12.364 4.460 -3.842 1.00 90.19 87 ARG A N 1
ATOM 687 C CA . ARG A 1 87 ? -13.730 3.942 -3.760 1.00 90.19 87 ARG A CA 1
ATOM 688 C C . ARG A 1 87 ? -14.387 3.949 -5.137 1.00 90.19 87 ARG A C 1
ATOM 690 O O . ARG A 1 87 ? -13.914 4.602 -6.070 1.00 90.19 87 ARG A O 1
ATOM 697 N N . ALA A 1 88 ? -15.543 3.297 -5.235 1.00 87.75 88 ALA A N 1
ATOM 698 C CA . ALA A 1 88 ? -16.365 3.315 -6.444 1.00 87.75 88 ALA A CA 1
ATOM 699 C C . ALA A 1 88 ? -16.783 4.737 -6.875 1.00 87.75 88 ALA A C 1
ATOM 701 O O . ALA A 1 88 ? -16.951 4.988 -8.064 1.00 87.75 88 ALA A O 1
ATOM 702 N N . ASP A 1 89 ? -16.910 5.670 -5.926 1.00 88.31 89 ASP A N 1
ATOM 703 C CA . ASP A 1 89 ? -17.233 7.081 -6.181 1.00 88.31 89 ASP A CA 1
ATOM 704 C C . ASP A 1 89 ? -16.003 7.967 -6.478 1.00 88.31 89 ASP A C 1
ATOM 706 O O . ASP A 1 89 ? -16.133 9.177 -6.660 1.00 88.31 89 ASP A O 1
ATOM 710 N N . GLY A 1 90 ? -14.803 7.378 -6.533 1.00 88.50 90 GLY A N 1
ATOM 711 C CA . GLY A 1 90 ? -13.552 8.056 -6.873 1.00 88.50 90 GLY A CA 1
ATOM 712 C C . GLY A 1 90 ? -12.830 8.744 -5.709 1.00 88.50 90 GLY A C 1
ATOM 713 O O . GLY A 1 90 ? -11.692 9.196 -5.906 1.00 88.50 90 GLY A O 1
ATOM 714 N N . ARG A 1 91 ? -13.433 8.804 -4.512 1.00 89.75 91 ARG A N 1
ATOM 715 C CA . ARG A 1 91 ? -12.772 9.314 -3.298 1.00 89.75 91 ARG A CA 1
ATOM 716 C C . ARG A 1 91 ? -11.696 8.337 -2.805 1.00 89.75 91 ARG A C 1
ATOM 718 O O . ARG A 1 91 ? -11.829 7.131 -3.027 1.00 89.75 91 ARG A O 1
ATOM 725 N N . PRO A 1 92 ? -10.643 8.819 -2.122 1.00 88.75 92 PRO A N 1
ATOM 726 C CA . PRO A 1 92 ? -9.700 7.930 -1.454 1.00 88.75 92 PRO A CA 1
ATOM 727 C C . PRO A 1 92 ? -10.401 7.112 -0.359 1.00 88.75 92 PRO A C 1
ATOM 729 O O . PRO A 1 92 ? -11.404 7.536 0.231 1.00 88.75 92 PRO A O 1
ATOM 732 N N . LEU A 1 93 ? -9.866 5.925 -0.099 1.00 90.81 93 LEU A N 1
ATOM 733 C CA . LEU A 1 93 ? -10.172 5.160 1.110 1.00 90.81 93 LEU A CA 1
ATOM 734 C C . LEU A 1 93 ? -9.118 5.448 2.181 1.00 90.81 93 LEU A C 1
ATOM 736 O O . LEU A 1 93 ? -8.062 5.983 1.860 1.00 90.81 93 LEU A O 1
ATOM 740 N N . SER A 1 94 ? -9.395 5.124 3.441 1.00 93.44 94 SER A N 1
ATOM 741 C CA . SER A 1 94 ? -8.407 5.275 4.517 1.00 93.44 94 SER A CA 1
ATOM 742 C C . SER A 1 94 ? -7.786 3.935 4.918 1.00 93.44 94 SER A C 1
ATOM 744 O O . SER A 1 94 ? -8.283 2.866 4.569 1.00 93.44 94 SER A O 1
ATOM 746 N N . GLY A 1 95 ? -6.713 3.9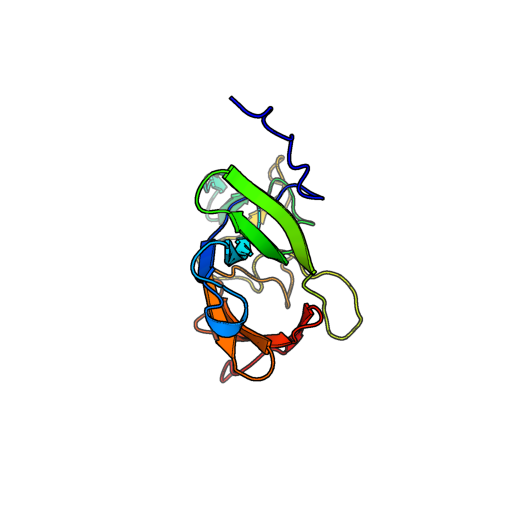80 5.698 1.00 93.19 95 GLY A N 1
ATOM 747 C CA . GLY A 1 95 ? -6.202 2.819 6.423 1.00 93.19 95 GLY A CA 1
ATOM 748 C C . GLY A 1 95 ? -6.939 2.526 7.737 1.00 93.19 95 GLY A C 1
ATOM 749 O O . GLY A 1 95 ? -6.488 1.706 8.533 1.00 93.19 95 GLY A O 1
ATOM 750 N N . LEU A 1 96 ? -8.042 3.217 8.040 1.00 94.50 96 LEU A N 1
ATOM 751 C CA . LEU A 1 96 ? -8.741 3.045 9.314 1.00 94.50 96 LEU A CA 1
ATOM 752 C C . LEU A 1 96 ? -9.464 1.686 9.387 1.00 94.50 96 LEU A C 1
ATOM 754 O O . LEU A 1 96 ? -9.899 1.171 8.356 1.00 94.50 96 LEU A O 1
ATOM 758 N N . PRO A 1 97 ? -9.659 1.118 10.595 1.00 93.38 97 PRO A N 1
ATOM 759 C CA . PRO A 1 97 ? -10.401 -0.123 10.772 1.00 93.38 97 PRO A CA 1
ATOM 760 C C . PRO A 1 97 ? -11.815 -0.027 10.206 1.00 93.38 97 PRO A C 1
ATOM 762 O O . PRO A 1 97 ? -12.494 0.996 10.352 1.00 93.38 97 PRO A O 1
ATOM 765 N N . ASN A 1 98 ? -12.274 -1.118 9.592 1.00 91.31 98 ASN A N 1
ATOM 766 C CA . ASN A 1 98 ? -13.513 -1.106 8.814 1.00 91.31 98 ASN A CA 1
ATOM 767 C C . ASN A 1 98 ? -14.800 -1.373 9.597 1.00 91.31 98 ASN A C 1
ATOM 769 O O . ASN A 1 98 ? -15.901 -1.135 9.097 1.00 91.31 98 ASN A O 1
ATOM 773 N N . ARG A 1 99 ? -14.682 -1.838 10.841 1.00 89.38 99 ARG A N 1
ATOM 774 C CA . ARG A 1 99 ? -15.799 -2.033 11.770 1.00 89.38 99 ARG A CA 1
ATOM 775 C C . ARG A 1 99 ? -15.284 -2.188 13.197 1.00 89.38 99 ARG A C 1
ATOM 777 O O . ARG A 1 99 ? -14.127 -2.540 13.423 1.00 89.38 99 ARG A O 1
ATOM 784 N N . ALA A 1 100 ? -16.178 -1.997 14.159 1.00 87.50 100 ALA A N 1
ATOM 785 C CA . ALA A 1 100 ? -15.888 -2.268 15.560 1.00 87.50 100 ALA A CA 1
ATOM 786 C C . ALA A 1 100 ? -15.592 -3.758 15.812 1.00 87.50 100 ALA A C 1
ATOM 788 O O . ALA A 1 100 ? -16.104 -4.639 15.121 1.00 87.50 100 ALA A O 1
ATOM 789 N N . GLY A 1 101 ? -14.778 -4.036 16.832 1.00 80.75 101 GLY A N 1
ATOM 790 C CA . GLY A 1 101 ? -14.447 -5.398 17.269 1.00 80.75 101 GLY A CA 1
ATOM 791 C C . GLY A 1 101 ? -13.371 -6.103 16.437 1.00 80.75 101 GLY A C 1
ATOM 792 O O . GLY A 1 101 ? -12.866 -7.142 16.857 1.00 80.75 101 GLY A O 1
ATOM 793 N N . VAL A 1 102 ? -12.957 -5.532 15.304 1.00 73.69 102 VAL A N 1
ATOM 794 C CA . VAL A 1 102 ? -11.819 -6.028 14.523 1.00 73.69 102 VAL A CA 1
ATOM 795 C C . VAL A 1 102 ? -10.524 -5.806 15.290 1.00 73.69 102 VAL A C 1
ATOM 797 O O . VAL A 1 102 ? -10.224 -4.682 15.684 1.00 73.69 102 VAL A O 1
ATOM 800 N N . ARG A 1 103 ? -9.781 -6.897 15.531 1.00 75.62 103 ARG A N 1
ATOM 801 C CA . ARG A 1 103 ? -8.499 -6.920 16.268 1.00 75.62 103 ARG A CA 1
ATOM 802 C C . ARG A 1 103 ? -8.529 -6.191 17.624 1.00 75.62 103 ARG A C 1
ATOM 804 O O . ARG A 1 103 ? -7.487 -5.902 18.195 1.00 75.62 103 ARG A O 1
ATOM 811 N N . GLN A 1 104 ? -9.729 -5.921 18.147 1.00 72.75 104 GLN A N 1
ATOM 812 C CA . GLN A 1 104 ? -9.982 -5.056 19.304 1.00 72.75 104 GLN A CA 1
ATOM 813 C C . GLN A 1 104 ? -9.351 -3.653 19.194 1.00 72.75 104 GLN A C 1
ATOM 815 O O . GLN A 1 104 ? -9.097 -3.009 20.208 1.00 72.75 104 GLN A O 1
ATOM 820 N N . GLU A 1 105 ? -9.114 -3.153 17.981 1.00 79.12 105 GLU A N 1
ATOM 821 C CA . GLU A 1 105 ? -8.505 -1.842 17.769 1.00 79.12 105 GLU A CA 1
ATOM 822 C C . GLU A 1 105 ? -9.586 -0.761 17.651 1.00 79.12 105 GLU A C 1
ATOM 824 O O . GLU A 1 105 ? -10.345 -0.717 16.684 1.00 79.12 105 GLU A O 1
ATOM 829 N N . ASN A 1 106 ? -9.660 0.136 18.636 1.00 91.88 106 ASN A N 1
ATOM 830 C CA . ASN A 1 106 ? -10.502 1.329 18.545 1.00 91.88 106 ASN A CA 1
ATOM 831 C C . ASN A 1 106 ? -9.651 2.507 18.045 1.00 91.88 106 ASN A C 1
ATOM 833 O O . ASN A 1 106 ? -8.735 2.916 18.768 1.00 91.88 106 ASN A O 1
ATOM 837 N N . PRO A 1 107 ? -9.906 3.049 16.839 1.00 95.06 107 PRO A N 1
ATOM 838 C CA . PRO A 1 107 ? -9.061 4.090 16.272 1.00 95.06 107 PRO A CA 1
ATOM 839 C C . PRO A 1 107 ? -9.236 5.410 17.030 1.00 95.06 107 PRO A C 1
ATOM 841 O O . PRO A 1 107 ? -10.355 5.886 17.256 1.00 95.06 107 PRO A O 1
ATOM 844 N N . VAL A 1 108 ? -8.115 6.015 17.413 1.00 95.31 108 VAL A N 1
ATOM 845 C CA . VAL A 1 108 ? -8.054 7.344 18.036 1.00 95.31 108 VAL A CA 1
ATOM 846 C C . VAL A 1 108 ? -7.001 8.204 17.346 1.00 95.31 108 VAL A C 1
ATOM 848 O O . VAL A 1 108 ? -6.075 7.684 16.726 1.00 95.31 108 VAL A O 1
ATOM 851 N N . ASP A 1 109 ? -7.120 9.523 17.441 1.00 93.50 109 ASP A N 1
ATOM 852 C CA . ASP A 1 109 ? -6.089 10.436 16.955 1.00 93.50 109 ASP A CA 1
ATOM 853 C C . ASP A 1 109 ? -4.888 10.495 17.916 1.00 93.50 109 ASP A C 1
ATOM 855 O O . ASP A 1 109 ? -4.857 9.869 18.981 1.00 93.50 109 ASP A O 1
ATOM 859 N N . ARG A 1 110 ? -3.877 11.292 17.557 1.00 89.69 110 ARG A N 1
ATOM 860 C CA . ARG A 1 110 ? -2.674 11.513 18.381 1.00 89.69 110 ARG A CA 1
ATOM 861 C C . ARG A 1 110 ? -2.950 12.063 19.791 1.00 89.69 110 ARG A C 1
ATOM 863 O O . ARG A 1 110 ? -2.043 12.042 20.620 1.00 89.69 110 ARG A O 1
ATOM 870 N N . PHE A 1 111 ? -4.147 12.584 20.053 1.00 90.69 111 PHE A N 1
ATOM 871 C CA . PHE A 1 111 ? -4.578 13.126 21.342 1.00 90.69 111 PHE A CA 1
ATOM 872 C C . PHE A 1 111 ? -5.542 12.187 22.086 1.00 90.69 111 PHE A C 1
ATOM 874 O O . PHE A 1 111 ? -6.021 12.542 23.161 1.00 90.69 111 PHE A O 1
ATOM 881 N N . GLY A 1 112 ? -5.823 10.996 21.543 1.00 90.62 112 GLY A N 1
ATOM 882 C CA . GLY A 1 112 ? -6.757 10.032 22.129 1.00 90.62 112 GLY A CA 1
ATOM 883 C C . GLY A 1 112 ? -8.227 10.322 21.813 1.00 90.62 112 GLY A C 1
ATOM 884 O O . GLY A 1 112 ? -9.117 9.677 22.372 1.00 90.62 112 GLY A O 1
ATOM 885 N N . LYS A 1 113 ? -8.525 11.273 20.919 1.00 93.75 113 LYS A N 1
ATOM 886 C CA . LYS A 1 113 ? -9.902 11.511 20.478 1.00 93.75 113 LYS A CA 1
ATOM 887 C C . LYS A 1 113 ? -10.324 10.391 19.538 1.00 93.75 113 LYS A C 1
ATOM 889 O O . LYS A 1 113 ? -9.617 10.069 18.591 1.00 93.75 113 LYS A O 1
ATOM 894 N N . GLN A 1 114 ? -11.503 9.830 19.771 1.00 93.81 114 GLN A N 1
ATOM 895 C CA . GLN A 1 114 ? -12.033 8.760 18.936 1.00 93.81 114 GLN A CA 1
ATOM 896 C C . GLN A 1 114 ? -12.220 9.201 17.479 1.00 93.81 114 GLN A C 1
ATOM 898 O O . GLN A 1 114 ? -12.776 10.268 17.204 1.00 93.81 114 GLN A O 1
ATOM 903 N N . ILE A 1 115 ? -11.779 8.339 16.567 1.00 95.62 115 ILE A N 1
ATOM 904 C CA . ILE A 1 115 ? -11.983 8.452 15.124 1.00 95.62 115 ILE A CA 1
ATOM 905 C C . ILE A 1 115 ? -13.090 7.468 14.730 1.00 95.62 115 ILE A C 1
ATOM 907 O O . ILE A 1 115 ? -13.278 6.426 15.362 1.00 95.62 115 ILE A O 1
ATOM 911 N N . SER A 1 116 ? -13.873 7.818 13.712 1.00 94.81 116 SER A N 1
ATOM 912 C CA . SER A 1 116 ? -14.886 6.903 13.179 1.00 94.81 116 SER A CA 1
ATOM 913 C C . SER A 1 116 ? -14.232 5.778 12.381 1.00 94.81 116 SER A C 1
ATOM 915 O O . SER A 1 116 ? -13.237 5.993 11.698 1.00 94.81 116 SER A O 1
ATOM 917 N N . PHE A 1 117 ? -14.819 4.586 12.437 1.00 93.56 117 PHE A N 1
ATOM 918 C CA . PHE A 1 117 ? -14.466 3.501 11.525 1.00 93.56 117 PHE A CA 1
ATOM 919 C C . PHE A 1 117 ? -14.768 3.909 10.078 1.00 93.56 117 PHE A C 1
ATOM 921 O O . PHE A 1 117 ? -15.755 4.605 9.821 1.00 93.56 117 PHE A O 1
ATOM 928 N N . ASP A 1 118 ? -13.958 3.435 9.137 1.00 92.12 118 ASP A N 1
ATOM 929 C CA . ASP A 1 118 ? -14.197 3.612 7.706 1.00 92.12 118 ASP A CA 1
ATOM 930 C C . ASP A 1 118 ? -14.649 2.287 7.116 1.00 92.12 118 ASP A C 1
ATOM 932 O O . ASP A 1 118 ? -13.839 1.393 6.928 1.00 92.12 118 ASP A O 1
ATOM 936 N N . ALA A 1 119 ? -15.929 2.150 6.772 1.00 89.69 119 ALA A N 1
ATOM 937 C CA . ALA A 1 119 ? -16.472 0.887 6.274 1.00 89.69 119 ALA A CA 1
ATOM 938 C C . ALA A 1 119 ? -15.724 0.313 5.053 1.00 89.69 119 ALA A C 1
ATOM 940 O O . ALA A 1 119 ? -15.840 -0.885 4.787 1.00 89.69 119 ALA A O 1
ATOM 941 N N . GLU A 1 120 ? -14.980 1.125 4.294 1.00 89.81 120 GLU A N 1
ATOM 942 C CA . GLU A 1 120 ? -14.131 0.684 3.176 1.00 89.81 120 GLU A CA 1
ATOM 943 C C . GLU A 1 120 ? -12.633 0.870 3.425 1.00 89.81 120 GLU A C 1
ATOM 945 O O . GLU A 1 120 ? -11.851 0.753 2.484 1.00 89.81 120 GLU A O 1
ATOM 950 N N . GLY A 1 121 ? -12.243 1.133 4.670 1.00 92.25 121 GLY A N 1
ATOM 951 C CA . GLY A 1 121 ? -10.851 1.187 5.072 1.00 92.25 121 GLY A CA 1
ATOM 952 C C . GLY A 1 121 ? -10.173 -0.176 4.956 1.00 92.25 121 GLY A C 1
ATOM 953 O O . GLY A 1 121 ? -10.832 -1.220 5.049 1.00 92.25 121 GLY A O 1
ATOM 954 N N . LEU A 1 122 ? -8.865 -0.152 4.698 1.00 92.62 122 LEU A N 1
ATOM 955 C CA . LEU A 1 122 ? -8.068 -1.341 4.397 1.00 92.62 122 LEU A CA 1
ATOM 956 C C . LEU A 1 122 ? -6.763 -1.368 5.195 1.00 92.62 122 LEU A C 1
ATOM 958 O O . LEU A 1 122 ? -6.059 -0.361 5.261 1.00 92.62 122 LEU A O 1
ATOM 962 N N . ASP A 1 123 ? -6.421 -2.555 5.689 1.00 93.56 123 ASP A N 1
ATOM 963 C CA . ASP A 1 123 ? -5.114 -2.926 6.242 1.00 93.56 123 ASP A CA 1
ATOM 964 C C . ASP A 1 123 ? -4.452 -3.974 5.331 1.00 93.56 123 ASP A C 1
ATOM 966 O O . ASP A 1 123 ? -4.563 -5.174 5.591 1.00 93.56 123 ASP A O 1
ATOM 970 N N . PRO A 1 124 ? -3.920 -3.584 4.154 1.00 94.12 124 PRO A N 1
ATOM 971 C CA . PRO A 1 124 ? -3.472 -4.554 3.166 1.00 94.12 124 PRO A CA 1
ATOM 972 C C . PRO A 1 124 ? -2.040 -5.024 3.463 1.00 94.12 124 PRO A C 1
ATOM 974 O O . PRO A 1 124 ? -1.108 -4.226 3.494 1.00 94.12 124 PRO A O 1
ATOM 977 N N . GLU A 1 125 ? -1.849 -6.338 3.583 1.00 93.31 125 GLU A N 1
ATOM 978 C CA . GLU A 1 125 ? -0.576 -6.923 4.040 1.00 93.31 125 GLU A CA 1
ATOM 979 C C . GLU A 1 125 ? 0.139 -7.771 2.984 1.00 93.31 125 GLU A C 1
ATOM 981 O O . GLU A 1 125 ? 1.347 -8.001 3.037 1.00 93.31 125 GLU A O 1
ATOM 986 N N . CYS A 1 126 ? -0.586 -8.239 1.971 1.00 93.31 126 CYS A N 1
ATOM 987 C CA . CYS A 1 126 ? 0.003 -8.988 0.869 1.00 93.31 126 CYS A CA 1
ATOM 988 C C . CYS A 1 126 ? -0.618 -8.595 -0.465 1.00 93.31 126 CYS A C 1
ATOM 990 O O . CYS A 1 126 ? -1.737 -8.093 -0.512 1.00 93.31 126 CYS A O 1
ATOM 992 N N . MET A 1 127 ? 0.125 -8.800 -1.552 1.00 96.12 127 MET A N 1
ATOM 993 C CA . MET A 1 127 ? -0.293 -8.416 -2.894 1.00 96.12 127 MET A CA 1
ATOM 994 C C . MET A 1 127 ? 0.208 -9.415 -3.933 1.00 96.12 127 MET A C 1
ATOM 996 O O . MET A 1 127 ? 1.383 -9.784 -3.949 1.00 96.12 127 MET A O 1
ATOM 1000 N N . VAL A 1 128 ? -0.669 -9.767 -4.868 1.00 96.25 128 VAL A N 1
ATOM 1001 C CA . VAL A 1 128 ? -0.307 -10.370 -6.156 1.00 96.25 128 VAL A CA 1
ATOM 1002 C C . VAL A 1 128 ? -0.966 -9.591 -7.290 1.00 96.25 128 VAL A C 1
ATOM 1004 O O . VAL A 1 128 ? -1.938 -8.868 -7.071 1.00 96.25 128 VAL A O 1
ATOM 1007 N N . ARG A 1 129 ? -0.434 -9.729 -8.505 1.00 95.75 129 ARG A N 1
ATOM 1008 C CA . ARG A 1 129 ? -0.973 -9.102 -9.715 1.00 95.75 129 ARG A CA 1
ATOM 1009 C C . ARG A 1 129 ? -1.361 -10.177 -10.722 1.00 95.75 129 ARG A C 1
ATOM 1011 O O . ARG A 1 129 ? -0.585 -11.108 -10.927 1.00 95.75 129 ARG A O 1
ATOM 1018 N N . ASP A 1 130 ? -2.540 -10.051 -11.318 1.00 94.81 130 ASP A N 1
ATOM 1019 C CA . ASP A 1 130 ? -3.031 -10.979 -12.337 1.00 94.81 130 ASP A CA 1
ATOM 1020 C C . ASP A 1 130 ? -2.635 -10.561 -13.765 1.00 94.81 130 ASP A C 1
ATOM 1022 O O . ASP A 1 130 ? -2.057 -9.493 -13.992 1.00 94.81 130 ASP A O 1
ATOM 1026 N N . ASP A 1 131 ? -2.950 -11.416 -14.741 1.00 93.44 131 ASP A N 1
ATOM 1027 C CA . ASP A 1 131 ? -2.603 -11.207 -16.154 1.00 93.44 131 ASP A CA 1
ATOM 1028 C C . ASP A 1 131 ? -3.359 -10.032 -16.802 1.00 93.44 131 ASP A C 1
ATOM 1030 O O . ASP A 1 131 ? -2.905 -9.482 -17.808 1.00 93.44 131 ASP A O 1
ATOM 1034 N N . ASN A 1 132 ? -4.484 -9.595 -16.221 1.00 92.69 132 ASN A N 1
ATOM 1035 C CA . ASN A 1 132 ? -5.193 -8.386 -16.660 1.00 92.69 132 ASN A CA 1
ATOM 1036 C C . ASN A 1 132 ? -4.533 -7.107 -16.121 1.00 92.69 132 ASN A C 1
ATOM 1038 O O . ASN A 1 132 ? -4.859 -5.991 -16.546 1.00 92.69 132 ASN A O 1
ATOM 1042 N N . GLY A 1 133 ? -3.577 -7.274 -15.207 1.00 93.44 133 GLY A N 1
ATOM 1043 C CA . GLY A 1 133 ? -2.865 -6.217 -14.523 1.00 93.44 133 GLY A CA 1
ATOM 1044 C C . GLY A 1 133 ? -3.570 -5.706 -13.272 1.00 93.44 133 GLY A C 1
ATOM 1045 O O . GLY A 1 133 ? -3.065 -4.736 -12.701 1.00 93.44 133 GLY A O 1
ATOM 1046 N N . ASP A 1 134 ? -4.679 -6.332 -12.867 1.00 95.38 134 ASP A N 1
ATOM 1047 C CA . ASP A 1 134 ? -5.375 -6.048 -11.615 1.00 95.38 134 ASP A CA 1
ATOM 1048 C C . ASP A 1 134 ? -4.621 -6.690 -10.440 1.00 95.38 134 ASP A C 1
ATOM 1050 O O . ASP A 1 134 ? -3.780 -7.578 -10.609 1.00 95.38 134 ASP A O 1
ATOM 1054 N N . PHE A 1 135 ? -4.916 -6.232 -9.230 1.00 95.69 135 PHE A N 1
ATOM 1055 C CA . PHE A 1 135 ? -4.239 -6.642 -8.008 1.00 95.69 135 PHE A CA 1
ATOM 1056 C C . PHE A 1 135 ? -5.201 -7.359 -7.065 1.00 95.69 135 PHE A C 1
ATOM 1058 O O . PHE A 1 135 ? -6.366 -6.984 -6.943 1.00 95.69 135 PHE A O 1
ATOM 1065 N N . TRP A 1 136 ? -4.689 -8.364 -6.363 1.00 95.56 136 TRP A N 1
ATOM 1066 C CA . TRP A 1 136 ? -5.392 -9.060 -5.290 1.00 95.56 136 TRP A CA 1
ATOM 1067 C C . TRP A 1 136 ? -4.608 -8.894 -4.002 1.00 95.56 136 TRP A C 1
ATOM 1069 O O . TRP A 1 136 ? -3.416 -9.209 -3.959 1.00 95.56 136 TRP A O 1
ATOM 1079 N N . LEU A 1 137 ? -5.280 -8.378 -2.977 1.00 94.94 137 LEU A N 1
ATOM 1080 C CA . LEU A 1 137 ? -4.678 -8.023 -1.702 1.00 94.94 137 LEU A CA 1
ATOM 1081 C C . LEU A 1 137 ? -5.230 -8.907 -0.588 1.00 94.94 137 LEU A C 1
ATOM 1083 O O . LEU A 1 137 ? -6.437 -9.146 -0.546 1.00 94.94 137 LEU A O 1
ATOM 1087 N N . GLY A 1 138 ? -4.370 -9.349 0.326 1.00 93.88 138 GLY A N 1
ATOM 1088 C CA . GLY A 1 138 ? -4.815 -9.842 1.630 1.00 93.88 138 GLY A CA 1
ATOM 1089 C C . GLY A 1 138 ? -4.994 -8.673 2.586 1.00 93.88 138 GLY A C 1
ATOM 1090 O O . GLY A 1 138 ? -4.147 -7.784 2.629 1.00 93.88 138 GLY A O 1
ATOM 1091 N N . GLU A 1 139 ? -6.099 -8.674 3.318 1.00 89.25 139 GLU A N 1
ATOM 1092 C CA . GLU A 1 139 ? -6.544 -7.572 4.173 1.00 89.25 139 GLU A CA 1
ATOM 1093 C C . GLU A 1 139 ? -6.626 -8.054 5.633 1.00 89.25 139 GLU A C 1
ATOM 1095 O O . GLU A 1 139 ? -7.076 -9.173 5.874 1.00 89.25 139 GLU A O 1
ATOM 1100 N N . GLU A 1 140 ? -6.151 -7.262 6.601 1.00 89.50 140 GLU A N 1
ATOM 1101 C CA . GLU A 1 140 ? -5.974 -7.700 7.996 1.00 89.50 140 GLU A CA 1
ATOM 1102 C C . GLU A 1 140 ? -7.158 -7.353 8.922 1.00 89.50 140 GLU A C 1
ATOM 1104 O O . GLU A 1 140 ? -7.325 -7.961 9.988 1.00 89.50 140 GLU A O 1
ATOM 1109 N N . TYR A 1 141 ? -8.043 -6.428 8.531 1.00 88.56 141 TYR A N 1
ATOM 1110 C CA . TYR A 1 141 ? -9.252 -6.121 9.299 1.00 88.56 141 TYR A CA 1
ATOM 1111 C C . TYR A 1 141 ? -10.335 -7.217 9.223 1.00 88.56 141 TYR A C 1
ATOM 1113 O O . TYR A 1 141 ? -11.300 -7.222 9.999 1.00 88.56 141 TYR A O 1
ATOM 1121 N N . GLY A 1 142 ? -10.182 -8.214 8.358 1.00 77.38 142 GLY A N 1
ATOM 1122 C CA . GLY A 1 142 ? -10.963 -9.449 8.388 1.00 77.38 142 GLY A CA 1
ATOM 1123 C C . GLY A 1 142 ? -10.386 -10.516 7.461 1.00 77.38 142 GLY A C 1
ATOM 1124 O O . GLY A 1 142 ? -9.513 -10.210 6.667 1.00 77.38 142 GLY A O 1
ATOM 1125 N N . PRO A 1 143 ? -10.868 -11.772 7.506 1.00 68.50 143 PRO A N 1
ATOM 1126 C CA . PRO A 1 143 ? -10.422 -12.808 6.576 1.00 68.50 143 PRO A CA 1
ATOM 1127 C C . PRO A 1 143 ? -10.946 -12.497 5.168 1.00 68.50 143 PRO A C 1
ATOM 1129 O O . PRO A 1 143 ? -11.994 -13.000 4.766 1.00 68.50 143 PRO A O 1
ATOM 1132 N N . SER A 1 144 ? -10.266 -11.617 4.435 1.00 78.75 144 SER A N 1
ATOM 1133 C CA . SER A 1 144 ? -10.759 -11.140 3.148 1.00 78.75 144 SER A CA 1
ATOM 1134 C C . SER A 1 144 ? -9.657 -10.951 2.114 1.00 78.75 144 SER A C 1
ATOM 1136 O O . SER A 1 144 ? -8.503 -10.657 2.428 1.00 78.75 144 SER A O 1
ATOM 1138 N N . LEU A 1 145 ? -10.056 -11.168 0.861 1.00 89.75 145 LEU A N 1
ATOM 1139 C CA . LEU A 1 145 ? -9.278 -10.863 -0.327 1.00 89.75 145 LEU A CA 1
ATOM 1140 C C . LEU A 1 145 ? -9.949 -9.700 -1.045 1.00 89.75 145 LEU A C 1
ATOM 1142 O O . LEU A 1 145 ? -11.129 -9.768 -1.391 1.00 89.75 145 LEU A O 1
ATOM 1146 N N . VAL A 1 146 ? -9.191 -8.645 -1.299 1.00 91.94 146 VAL A N 1
ATOM 1147 C CA . VAL A 1 146 ? -9.691 -7.447 -1.969 1.00 91.94 146 VAL A CA 1
ATOM 1148 C C . VAL A 1 146 ? -9.117 -7.394 -3.371 1.00 91.94 146 VAL A C 1
ATOM 1150 O O . VAL A 1 146 ? -7.905 -7.500 -3.549 1.00 91.94 146 VAL A O 1
ATOM 1153 N N . LYS A 1 147 ? -9.981 -7.214 -4.372 1.00 94.06 147 LYS A N 1
ATOM 1154 C CA . LYS A 1 147 ? -9.535 -6.950 -5.734 1.00 94.06 147 LYS A CA 1
ATOM 1155 C C . LYS A 1 147 ? -9.378 -5.441 -5.915 1.00 94.06 147 LYS A C 1
ATOM 1157 O O . LYS A 1 147 ? -10.237 -4.663 -5.511 1.00 94.06 147 LYS A O 1
ATOM 1162 N N . VAL A 1 148 ? -8.289 -5.014 -6.535 1.00 94.69 148 VAL A N 1
ATOM 1163 C CA . VAL A 1 148 ? -8.057 -3.623 -6.924 1.00 94.69 148 VAL A CA 1
ATOM 1164 C C . VAL A 1 148 ? -7.775 -3.600 -8.413 1.00 94.69 148 VAL A C 1
ATOM 1166 O O . VAL A 1 148 ? -6.831 -4.230 -8.885 1.00 94.69 148 VAL A O 1
ATOM 1169 N N . ALA A 1 149 ? -8.605 -2.887 -9.165 1.00 95.00 149 ALA A N 1
ATOM 1170 C CA . ALA A 1 149 ? -8.388 -2.707 -10.589 1.00 95.00 149 ALA A CA 1
ATOM 1171 C C . ALA A 1 149 ? -7.062 -1.970 -10.835 1.00 95.00 149 ALA A C 1
ATOM 1173 O O . ALA A 1 149 ? -6.613 -1.176 -10.005 1.00 95.00 149 ALA A O 1
ATOM 1174 N N . ARG A 1 150 ? -6.434 -2.191 -11.993 1.00 94.06 150 ARG A N 1
ATOM 1175 C CA . ARG A 1 150 ? -5.152 -1.544 -12.348 1.00 94.06 150 ARG A CA 1
ATOM 1176 C C . ARG A 1 150 ? -5.144 -0.009 -12.281 1.00 94.06 150 ARG A C 1
ATOM 1178 O O . ARG A 1 150 ? -4.072 0.583 -12.223 1.00 94.06 150 ARG A O 1
ATOM 1185 N N . ASP A 1 151 ? -6.315 0.627 -12.330 1.00 91.94 151 ASP A N 1
ATOM 1186 C CA . ASP A 1 151 ? -6.501 2.080 -12.214 1.00 91.94 151 ASP A CA 1
ATOM 1187 C C . ASP A 1 151 ? -6.699 2.566 -10.764 1.00 91.94 151 ASP A C 1
ATOM 1189 O O . ASP A 1 151 ? -6.772 3.769 -10.510 1.00 91.94 151 ASP A O 1
ATOM 1193 N N . GLY A 1 152 ? -6.755 1.636 -9.810 1.00 91.81 152 GLY A N 1
ATOM 1194 C CA . GLY A 1 152 ? -6.878 1.892 -8.382 1.00 91.81 152 GLY A CA 1
ATOM 1195 C C . GLY A 1 152 ? -8.286 1.812 -7.824 1.00 91.81 152 GLY A C 1
ATOM 1196 O O . GLY A 1 152 ? -8.450 1.982 -6.614 1.00 91.81 152 GLY A O 1
ATOM 1197 N N . ARG A 1 153 ? -9.305 1.507 -8.635 1.00 94.50 153 ARG A N 1
ATOM 1198 C CA . ARG A 1 153 ? -10.642 1.248 -8.092 1.00 94.50 153 ARG A CA 1
ATOM 1199 C C . ARG A 1 153 ? -10.638 -0.025 -7.249 1.00 94.50 153 ARG A C 1
ATOM 1201 O O . ARG A 1 153 ? -10.320 -1.107 -7.738 1.00 94.50 153 ARG A O 1
ATOM 1208 N N . VAL A 1 154 ? -11.056 0.098 -5.995 1.00 92.06 154 VAL A N 1
ATOM 1209 C CA . VAL A 1 154 ? -11.220 -1.040 -5.094 1.00 92.06 154 VAL A CA 1
ATOM 1210 C C . VAL A 1 154 ? -12.556 -1.726 -5.350 1.00 92.06 154 VAL A C 1
ATOM 1212 O O . VAL A 1 154 ? -13.626 -1.125 -5.254 1.00 92.06 154 VAL A O 1
ATOM 1215 N N . GLU A 1 155 ? -12.476 -3.013 -5.660 1.00 87.38 155 GLU A N 1
ATOM 1216 C CA . GLU A 1 155 ? -13.593 -3.920 -5.869 1.00 87.38 155 GLU A CA 1
ATOM 1217 C C . GLU A 1 155 ? -13.607 -4.897 -4.692 1.00 87.38 155 GLU A C 1
ATOM 1219 O O . GLU A 1 155 ? -12.795 -5.818 -4.595 1.00 87.38 155 GLU A O 1
ATOM 1224 N N . LYS A 1 156 ? -14.511 -4.687 -3.734 1.00 71.88 156 LYS A N 1
ATOM 1225 C CA . LYS A 1 156 ? -14.618 -5.602 -2.594 1.00 71.88 156 LYS A CA 1
ATOM 1226 C C . LYS A 1 156 ? -15.053 -6.990 -3.073 1.00 71.88 156 LYS A C 1
ATOM 1228 O O . LYS A 1 156 ? -16.203 -7.188 -3.463 1.00 71.88 156 LYS A O 1
ATOM 1233 N N . GLY A 1 157 ? -14.122 -7.940 -3.016 1.00 55.78 157 GLY A N 1
ATOM 1234 C CA . GLY A 1 157 ? -14.341 -9.359 -3.261 1.00 55.78 157 GLY A CA 1
ATOM 1235 C C . GLY A 1 157 ? -14.687 -10.098 -1.967 1.00 55.78 157 GLY A C 1
ATOM 1236 O O . GLY A 1 157 ? -14.082 -9.868 -0.930 1.00 55.78 157 GLY A O 1
ATOM 1237 N N . GLY A 1 158 ? -15.702 -10.961 -2.039 1.00 45.53 158 GLY A N 1
ATOM 1238 C CA . GLY A 1 158 ? -15.955 -12.096 -1.143 1.00 45.53 158 GLY A CA 1
ATOM 1239 C C . GLY A 1 158 ? -15.625 -11.943 0.343 1.00 45.53 158 GLY A C 1
ATOM 1240 O O . GLY A 1 158 ? -14.716 -12.604 0.829 1.00 45.53 158 GLY A O 1
ATOM 1241 N N . ASN A 1 159 ? -16.442 -11.200 1.089 1.00 41.47 159 ASN A N 1
ATOM 1242 C CA . ASN A 1 159 ? -16.704 -11.573 2.477 1.00 41.47 159 ASN A CA 1
ATOM 1243 C C . ASN A 1 159 ? -18.077 -12.270 2.476 1.00 41.47 159 ASN A C 1
ATOM 1245 O O . ASN A 1 159 ? -19.071 -11.591 2.186 1.00 41.47 159 ASN A O 1
ATOM 1249 N N . PRO A 1 160 ? -18.180 -13.599 2.684 1.00 38.59 160 PRO A N 1
ATOM 1250 C CA . PRO A 1 160 ? -19.477 -14.191 2.970 1.00 38.59 160 PRO A CA 1
ATOM 1251 C C . PRO A 1 160 ? -19.969 -13.537 4.264 1.00 38.59 160 PRO A C 1
ATOM 1253 O O . PRO A 1 160 ? -19.285 -13.577 5.285 1.00 38.59 160 PRO A O 1
ATOM 1256 N N . ARG A 1 161 ? -21.096 -12.829 4.169 1.00 45.16 161 ARG A N 1
ATOM 1257 C CA . ARG A 1 161 ? -21.802 -12.331 5.350 1.00 45.16 161 ARG A CA 1
ATOM 1258 C C . ARG A 1 161 ? -22.272 -13.498 6.204 1.00 45.16 161 ARG A C 1
ATOM 1260 O O . ARG A 1 161 ? -22.651 -14.526 5.599 1.00 45.16 161 ARG A O 1
#

Sequence (161 aa):
MPPKKDFAVPGNPGGLSSLYLSRPESSDEKWVVYALTDRGPNGETRRSGDRVERPFFEPEFSPRIYRFVVDRRAGVVESGVAVPFRRADGRPLSGLPNRAGVRQENPVDRFGKQISFDAEGLDPECMVRDDNGDFWLGEEYGPSLVKVARDGRVEKGGNPR

Radius of gyration: 17.31 Å; chains: 1; bounding box: 52×27×49 Å